Protein AF-A0A1Y3BPS5-F1 (afdb_monomer_lite)

Radius of gyration: 13.09 Å; chains: 1; bounding box: 34×23×35 Å

pLDDT: mean 89.57, std 7.43, range [65.38, 96.81]

Foldseek 3Di:
DPDPDPDDDDFAQAQDDPVCNVVNLVNLLVSLVVVVVVCVVVVPPDDDDDQSQDVVSVRDSVSRVVSND

InterPro domains:
  IPR002589 Macro domain [PF01661] (1-61)
  IPR043472 Macro domain-like [G3DSA:3.40.220.10] (1-69)
  IPR043472 Macro domain-like [SSF52949] (3-52)

Organism: Euroglyphus maynei (NCBI:txid6958)

Structure (mmCIF, N/CA/C/O backbone):
data_AF-A0A1Y3BPS5-F1
#
_entry.id   AF-A0A1Y3BPS5-F1
#
loop_
_atom_site.group_PDB
_atom_site.id
_atom_site.type_symbol
_atom_site.label_atom_id
_atom_site.label_alt_id
_atom_site.label_comp_id
_atom_site.label_asym_id
_atom_site.label_entity_id
_atom_site.label_seq_id
_atom_site.pdbx_PDB_ins_code
_atom_site.Cartn_x
_atom_site.Cartn_y
_atom_site.Cartn_z
_atom_site.occupancy
_atom_site.B_iso_or_equiv
_atom_site.auth_seq_id
_atom_site.auth_comp_id
_atom_site.auth_asym_id
_atom_site.auth_atom_id
_atom_site.pdbx_PDB_model_num
ATOM 1 N N . TYR A 1 1 ? -21.302 5.962 3.875 1.00 67.94 1 TYR A N 1
ATOM 2 C CA . TYR A 1 1 ? -20.825 4.581 3.664 1.00 67.94 1 TYR A CA 1
ATOM 3 C C . TYR A 1 1 ? -21.385 3.694 4.764 1.00 67.94 1 TYR A C 1
ATOM 5 O O . TYR A 1 1 ? -21.371 4.123 5.908 1.00 67.94 1 TYR A O 1
ATOM 13 N N . SER A 1 2 ? -21.904 2.507 4.430 1.00 85.38 2 SER A N 1
ATOM 14 C CA . SER A 1 2 ? -22.314 1.492 5.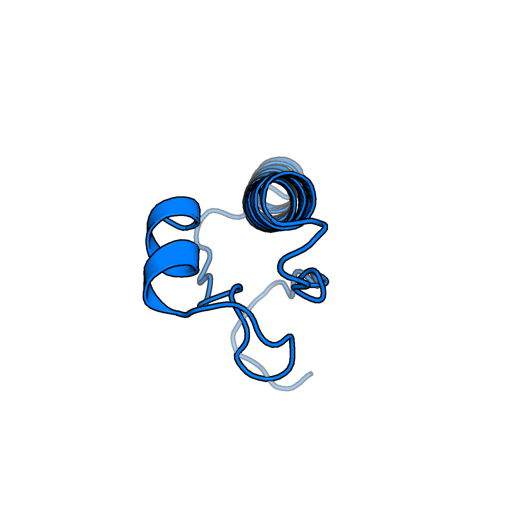416 1.00 85.38 2 SER A CA 1
ATOM 15 C C . SER A 1 2 ? -21.187 0.467 5.555 1.00 85.38 2 SER A C 1
ATOM 17 O O . SER A 1 2 ? -21.212 -0.590 4.933 1.00 85.38 2 SER A O 1
ATOM 19 N N . ILE A 1 3 ? -20.126 0.842 6.270 1.00 90.75 3 ILE A N 1
ATOM 20 C CA . ILE A 1 3 ? -18.969 -0.023 6.533 1.00 90.75 3 ILE A CA 1
ATOM 21 C C . ILE A 1 3 ? -18.593 0.062 8.012 1.00 90.75 3 ILE A C 1
ATOM 23 O O . ILE A 1 3 ? -18.833 1.082 8.651 1.00 90.75 3 ILE A O 1
ATOM 27 N N . ALA A 1 4 ? -17.980 -0.997 8.541 1.00 91.62 4 ALA A N 1
ATOM 28 C CA . ALA A 1 4 ? -17.567 -1.065 9.945 1.00 91.62 4 ALA A CA 1
ATOM 29 C C . ALA A 1 4 ? -16.287 -0.265 10.261 1.00 91.62 4 ALA A C 1
ATOM 31 O O . ALA A 1 4 ? -15.952 -0.073 11.428 1.00 91.62 4 ALA A O 1
ATOM 32 N N . ALA A 1 5 ? -15.544 0.178 9.241 1.00 91.88 5 ALA A N 1
ATOM 33 C CA . ALA A 1 5 ? -14.312 0.932 9.432 1.00 91.88 5 ALA A CA 1
ATOM 34 C C . ALA A 1 5 ? -14.600 2.400 9.785 1.00 91.88 5 ALA A C 1
ATOM 36 O O . ALA A 1 5 ? -15.421 3.051 9.142 1.00 91.88 5 ALA A O 1
ATOM 37 N N . ASN A 1 6 ? -13.861 2.934 10.761 1.00 92.19 6 ASN A N 1
ATOM 38 C CA . ASN A 1 6 ? -13.969 4.339 11.176 1.00 92.19 6 ASN A CA 1
ATOM 39 C C . ASN A 1 6 ? -13.398 5.316 10.134 1.00 92.19 6 ASN A C 1
ATOM 41 O O . ASN A 1 6 ? -13.801 6.475 10.089 1.00 92.19 6 ASN A O 1
ATOM 45 N N . TYR A 1 7 ? -12.452 4.851 9.311 1.00 92.81 7 TYR A N 1
ATOM 46 C CA . TYR A 1 7 ? -11.750 5.653 8.312 1.00 92.81 7 TYR A CA 1
ATOM 47 C C . TYR A 1 7 ? -11.587 4.871 7.010 1.00 92.81 7 TYR A C 1
ATOM 49 O O . TYR A 1 7 ? -11.394 3.655 7.027 1.00 92.81 7 TYR A O 1
ATOM 57 N N . ILE A 1 8 ? -11.614 5.594 5.889 1.00 93.44 8 ILE A N 1
ATOM 58 C CA . ILE A 1 8 ? -11.258 5.087 4.562 1.00 93.44 8 ILE A CA 1
ATOM 59 C C . ILE A 1 8 ? -10.080 5.922 4.072 1.00 93.44 8 ILE A C 1
ATOM 61 O O . ILE A 1 8 ? -10.211 7.133 3.900 1.00 93.44 8 ILE A O 1
ATOM 65 N N . ILE A 1 9 ? -8.931 5.283 3.860 1.00 93.88 9 ILE A N 1
ATOM 66 C CA . ILE A 1 9 ? -7.772 5.927 3.239 1.00 93.88 9 ILE A CA 1
ATOM 67 C C . ILE A 1 9 ? -7.787 5.559 1.760 1.00 93.88 9 ILE A C 1
ATOM 69 O O . ILE A 1 9 ? -7.665 4.388 1.404 1.00 93.88 9 ILE A O 1
ATOM 73 N N . HIS A 1 10 ? -7.943 6.561 0.900 1.00 93.25 10 HIS A N 1
ATOM 74 C CA . HIS A 1 10 ? -7.839 6.383 -0.542 1.00 93.25 10 HIS A CA 1
ATOM 75 C C . HIS A 1 10 ? -6.383 6.550 -0.979 1.00 93.25 10 HIS A C 1
ATOM 77 O O . HIS A 1 10 ? -5.725 7.523 -0.621 1.00 93.25 10 HIS A O 1
ATOM 83 N N . THR A 1 11 ? -5.895 5.608 -1.777 1.00 93.62 11 THR A N 1
ATOM 84 C CA . THR A 1 11 ? -4.584 5.669 -2.427 1.00 93.62 11 THR A CA 1
ATOM 85 C C . THR A 1 11 ? -4.740 5.240 -3.881 1.00 93.62 11 THR A C 1
ATOM 87 O O . THR A 1 11 ? -5.648 4.474 -4.206 1.00 93.62 11 THR A O 1
ATOM 90 N N . ALA A 1 12 ? -3.894 5.764 -4.762 1.00 91.44 12 ALA A N 1
ATOM 91 C CA . ALA A 1 12 ? -3.921 5.455 -6.184 1.00 91.44 12 ALA A CA 1
ATOM 92 C C . ALA A 1 12 ? -2.667 4.665 -6.547 1.00 91.44 12 ALA A C 1
ATOM 94 O O . ALA A 1 12 ? -1.559 5.193 -6.474 1.00 91.44 12 ALA A O 1
ATOM 95 N N . SER A 1 13 ? -2.846 3.407 -6.935 1.00 90.50 13 SER A N 1
ATOM 96 C CA . SER A 1 13 ? -1.741 2.560 -7.370 1.00 90.50 13 SER A CA 1
ATOM 97 C C . SER A 1 13 ? -1.176 3.038 -8.715 1.00 90.50 13 SER A C 1
ATOM 99 O O . SER A 1 13 ? -1.939 3.473 -9.579 1.00 90.50 13 SER A O 1
ATOM 101 N N . PRO A 1 14 ? 0.139 2.935 -8.956 1.00 92.75 14 PRO A N 1
ATOM 102 C CA . PRO A 1 14 ? 0.729 3.338 -10.229 1.00 92.75 14 PRO A CA 1
ATOM 103 C C . PRO A 1 14 ? 0.341 2.382 -11.362 1.00 92.75 14 PRO A C 1
ATOM 105 O O . PRO A 1 14 ? 0.243 1.175 -11.153 1.00 92.75 14 PRO A O 1
ATOM 108 N N . HIS A 1 15 ? 0.189 2.910 -12.580 1.00 92.44 15 HIS A N 1
ATOM 109 C CA . HIS A 1 15 ? 0.107 2.089 -13.790 1.00 92.44 15 HIS A CA 1
ATOM 110 C C . HIS A 1 15 ? 1.501 1.602 -14.188 1.00 92.44 15 HIS A C 1
ATOM 112 O O . HIS A 1 15 ? 2.352 2.400 -14.594 1.00 92.44 15 HIS A O 1
ATOM 118 N N . TYR A 1 16 ? 1.717 0.293 -14.118 1.00 91.69 16 TYR A N 1
ATOM 119 C CA . TYR A 1 16 ? 2.986 -0.324 -14.460 1.00 91.69 16 TYR A CA 1
ATOM 120 C C . TYR A 1 16 ? 3.231 -0.294 -15.971 1.00 91.69 16 TYR A C 1
ATOM 122 O O . TYR A 1 16 ? 2.366 -0.609 -16.794 1.00 91.69 16 TYR A O 1
ATOM 130 N N . LYS A 1 17 ? 4.458 0.071 -16.339 1.00 91.00 17 LYS A N 1
ATOM 131 C CA . LYS A 1 17 ? 5.002 -0.066 -17.693 1.00 91.00 17 LYS A CA 1
ATOM 132 C C . LYS A 1 17 ? 6.438 -0.549 -17.554 1.00 91.00 17 LYS A C 1
ATOM 134 O O . LYS A 1 17 ? 7.198 0.089 -16.833 1.00 91.00 17 LYS A O 1
ATOM 139 N N . CYS A 1 18 ? 6.847 -1.579 -18.300 1.00 89.75 18 CYS A N 1
ATOM 140 C CA . CYS A 1 18 ? 8.210 -2.129 -18.216 1.00 89.75 18 CYS A CA 1
ATOM 141 C C . CYS A 1 18 ? 9.305 -1.058 -18.375 1.00 89.75 18 CYS A C 1
ATOM 143 O O . CYS A 1 18 ? 10.284 -1.058 -17.640 1.00 89.75 18 CYS A O 1
ATOM 145 N N . LYS A 1 19 ? 9.104 -0.077 -19.270 1.00 93.56 19 LYS A N 1
ATOM 146 C CA . LYS A 1 19 ? 10.034 1.055 -19.457 1.00 93.56 19 LYS A CA 1
ATOM 147 C C . LYS A 1 19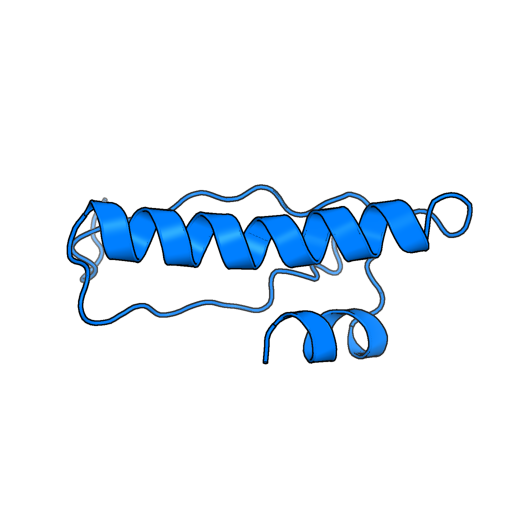 ? 10.190 1.979 -18.237 1.00 93.56 19 LYS A C 1
ATOM 149 O O . LYS A 1 19 ? 11.104 2.792 -18.211 1.00 93.56 19 LYS A O 1
ATOM 154 N N . TYR A 1 20 ? 9.287 1.891 -17.264 1.00 92.94 20 TYR A N 1
ATOM 155 C CA . TYR A 1 20 ? 9.253 2.695 -16.042 1.00 92.94 20 TYR A CA 1
ATOM 156 C C . TYR A 1 20 ? 9.224 1.806 -14.793 1.00 92.94 20 TYR A C 1
ATOM 158 O O . TYR A 1 20 ? 8.578 2.165 -13.810 1.00 92.94 20 TYR A O 1
ATOM 166 N N . HIS A 1 21 ? 9.899 0.654 -14.830 1.00 90.06 21 HIS A N 1
ATOM 167 C CA . HIS A 1 21 ? 9.926 -0.319 -13.734 1.00 90.06 21 HIS A CA 1
ATOM 168 C C . HIS A 1 21 ? 10.233 0.329 -12.378 1.00 90.06 21 HIS A C 1
ATOM 170 O O . HIS A 1 21 ? 9.363 0.401 -11.515 1.00 90.06 21 HIS A O 1
ATOM 176 N N . THR A 1 22 ? 11.420 0.925 -12.243 1.00 92.50 22 THR A N 1
ATOM 177 C CA . THR A 1 22 ? 11.896 1.549 -10.998 1.00 92.50 22 THR A CA 1
ATOM 178 C C . THR A 1 22 ? 10.988 2.676 -10.511 1.00 92.50 22 THR A C 1
ATOM 180 O O . THR A 1 22 ? 10.757 2.830 -9.313 1.00 92.50 22 THR A O 1
ATOM 183 N N . ALA A 1 23 ? 10.432 3.466 -11.435 1.00 93.56 23 ALA A N 1
ATOM 184 C CA . ALA A 1 23 ? 9.487 4.522 -11.086 1.00 93.56 23 ALA A CA 1
ATOM 185 C C . ALA A 1 23 ? 8.154 3.940 -10.588 1.00 93.56 23 ALA A C 1
ATOM 187 O O . ALA A 1 23 ? 7.556 4.490 -9.668 1.00 93.56 23 ALA A O 1
ATOM 188 N N . SER A 1 24 ? 7.712 2.817 -11.160 1.00 92.94 24 SER A N 1
ATOM 189 C CA . SER A 1 24 ? 6.498 2.111 -10.745 1.00 92.94 24 SER A CA 1
ATOM 190 C C . SER A 1 24 ? 6.681 1.445 -9.378 1.00 92.94 24 SER A C 1
ATOM 192 O O . SER A 1 24 ? 5.780 1.525 -8.553 1.00 92.94 24 SER A O 1
ATOM 194 N N . GLU A 1 25 ? 7.843 0.846 -9.102 1.00 91.94 25 GLU A N 1
ATOM 195 C CA . GLU A 1 25 ? 8.221 0.342 -7.768 1.00 91.94 25 GLU A CA 1
ATOM 196 C C . GLU A 1 25 ? 8.251 1.456 -6.730 1.00 91.94 25 GLU A C 1
ATOM 198 O O . GLU A 1 25 ? 7.581 1.364 -5.706 1.00 91.94 25 GLU A O 1
ATOM 203 N N . THR A 1 26 ? 8.954 2.549 -7.025 1.00 93.75 26 THR A N 1
ATOM 204 C CA . THR A 1 26 ? 9.051 3.693 -6.109 1.00 93.75 26 THR A CA 1
ATOM 205 C C . THR A 1 26 ? 7.674 4.293 -5.832 1.00 93.75 26 THR A C 1
ATOM 207 O O . THR A 1 26 ? 7.344 4.604 -4.690 1.00 93.75 26 THR A O 1
ATOM 210 N N . ALA A 1 27 ? 6.839 4.437 -6.865 1.00 94.31 27 ALA A N 1
ATOM 211 C CA . ALA A 1 27 ? 5.478 4.928 -6.706 1.00 94.31 27 ALA A CA 1
ATOM 212 C C . ALA A 1 27 ? 4.627 3.979 -5.852 1.00 94.31 27 ALA A C 1
ATOM 214 O O . ALA A 1 27 ? 3.941 4.449 -4.950 1.00 94.31 27 ALA A O 1
ATOM 215 N N . LEU A 1 28 ? 4.707 2.664 -6.083 1.00 93.50 28 LEU A N 1
ATOM 216 C CA . LEU A 1 28 ? 3.952 1.673 -5.315 1.00 93.50 28 LEU A CA 1
ATOM 217 C C . LEU A 1 28 ? 4.385 1.655 -3.842 1.00 93.50 28 LEU A C 1
ATOM 219 O O . LEU A 1 28 ? 3.535 1.670 -2.953 1.00 93.50 28 LEU A O 1
ATOM 223 N N . PHE A 1 29 ? 5.690 1.706 -3.579 1.00 93.88 29 PHE A N 1
ATOM 224 C CA . PHE A 1 29 ? 6.241 1.839 -2.231 1.00 93.88 29 PHE A CA 1
ATOM 225 C C . PHE A 1 29 ? 5.735 3.109 -1.532 1.00 93.88 29 PHE A C 1
ATOM 227 O O . PHE A 1 29 ? 5.266 3.066 -0.393 1.00 93.88 29 PHE A O 1
ATOM 234 N N . ASN A 1 30 ? 5.737 4.242 -2.239 1.00 95.00 30 ASN A N 1
ATOM 235 C CA . ASN A 1 30 ? 5.212 5.498 -1.710 1.00 95.00 30 ASN A CA 1
ATOM 236 C C . ASN A 1 30 ? 3.704 5.431 -1.419 1.00 95.00 30 ASN A C 1
ATOM 238 O O . ASN A 1 30 ? 3.259 6.032 -0.444 1.00 95.00 30 ASN A O 1
ATOM 242 N N . CYS A 1 31 ? 2.913 4.682 -2.197 1.00 94.12 31 CYS A N 1
ATOM 243 C CA . CYS A 1 31 ? 1.494 4.459 -1.898 1.00 94.12 31 CYS A CA 1
ATOM 244 C C . CYS A 1 31 ? 1.305 3.800 -0.523 1.00 94.12 31 CYS A C 1
ATOM 246 O O . CYS A 1 31 ? 0.465 4.263 0.250 1.00 94.12 31 CYS A O 1
ATOM 248 N N . TYR A 1 32 ? 2.094 2.770 -0.196 1.00 94.75 32 TYR A N 1
ATOM 249 C CA . TYR A 1 32 ? 2.066 2.133 1.126 1.00 94.75 32 TYR A CA 1
ATOM 250 C C . TYR A 1 32 ? 2.537 3.088 2.227 1.00 94.75 32 TYR A C 1
ATOM 252 O O . TYR A 1 32 ? 1.854 3.250 3.242 1.00 94.75 32 TYR A O 1
ATOM 260 N N . LEU A 1 33 ? 3.662 3.781 2.016 1.00 94.75 33 LEU A N 1
ATOM 261 C CA . LEU A 1 33 ? 4.185 4.736 2.994 1.00 94.75 33 LEU A CA 1
ATOM 262 C C . LEU A 1 33 ? 3.195 5.859 3.302 1.00 94.75 33 LEU A C 1
ATOM 264 O O . LEU A 1 33 ? 2.983 6.175 4.471 1.00 94.75 33 LEU A O 1
ATOM 268 N N . HIS A 1 34 ? 2.565 6.450 2.289 1.00 95.75 34 HIS A N 1
ATOM 269 C CA . HIS A 1 34 ? 1.588 7.519 2.485 1.00 95.75 34 HIS A CA 1
ATOM 270 C C . HIS A 1 34 ? 0.359 7.036 3.260 1.00 95.75 34 HIS A C 1
ATOM 272 O O . HIS A 1 34 ? -0.143 7.762 4.117 1.00 95.75 34 HIS A O 1
ATOM 278 N N . VAL A 1 35 ? -0.096 5.802 3.024 1.00 95.94 35 VAL A N 1
ATOM 279 C CA . VAL A 1 35 ? -1.189 5.193 3.797 1.00 95.94 35 VAL A CA 1
ATOM 280 C C . VAL A 1 35 ? -0.803 5.061 5.275 1.00 95.94 35 VAL A C 1
ATOM 282 O O . VAL A 1 35 ? -1.579 5.446 6.152 1.00 95.94 35 VAL A O 1
ATOM 285 N N . LEU A 1 36 ? 0.409 4.586 5.571 1.00 95.19 36 LEU A N 1
ATOM 286 C CA . LEU A 1 36 ? 0.905 4.456 6.947 1.00 95.19 36 LEU A CA 1
ATOM 287 C C . LEU A 1 36 ? 1.129 5.816 7.620 1.00 95.19 36 LEU A C 1
ATOM 289 O O . LEU A 1 36 ? 0.810 5.995 8.797 1.00 95.19 36 LEU A O 1
ATOM 293 N N . GLN A 1 37 ? 1.638 6.800 6.880 1.00 96.31 37 GLN A N 1
ATOM 294 C CA . GLN A 1 37 ? 1.797 8.172 7.363 1.00 96.31 37 GLN A CA 1
ATOM 295 C C . GLN A 1 37 ? 0.445 8.811 7.679 1.00 96.31 37 GLN A C 1
ATOM 297 O O . GLN A 1 37 ? 0.307 9.434 8.732 1.00 96.31 37 GLN A O 1
ATOM 302 N N . ALA A 1 38 ? -0.564 8.614 6.826 1.00 96.06 38 ALA A N 1
ATOM 303 C CA . ALA A 1 38 ? -1.926 9.064 7.085 1.00 96.06 38 ALA A CA 1
ATOM 304 C C . ALA A 1 38 ? -2.501 8.380 8.333 1.00 96.06 38 ALA A C 1
ATOM 306 O O . ALA A 1 38 ? -3.031 9.055 9.215 1.00 96.06 38 ALA A O 1
ATOM 307 N N . ALA A 1 39 ? -2.323 7.064 8.471 1.00 96.19 39 ALA A N 1
ATOM 308 C CA . ALA A 1 39 ? -2.750 6.334 9.661 1.00 96.19 39 ALA A CA 1
ATOM 309 C C . ALA A 1 39 ? -2.103 6.885 10.939 1.00 96.19 39 ALA A C 1
ATOM 311 O O . ALA A 1 39 ? -2.798 7.132 11.925 1.00 96.19 39 ALA A O 1
ATOM 312 N N . LYS A 1 40 ? -0.797 7.174 10.903 1.00 96.81 40 LYS A N 1
ATOM 313 C CA . LYS A 1 40 ? -0.082 7.812 12.014 1.00 96.81 40 LYS A CA 1
ATOM 314 C C . LYS A 1 40 ? -0.611 9.218 12.308 1.00 96.81 40 LYS A C 1
ATOM 316 O O . LYS A 1 40 ? -0.833 9.543 13.469 1.00 96.81 40 LYS A O 1
ATOM 321 N N . HIS A 1 41 ? -0.831 10.035 11.279 1.00 96.81 41 HIS A N 1
ATOM 322 C CA . HIS A 1 41 ? -1.326 11.406 11.422 1.00 96.81 41 HIS A CA 1
ATOM 323 C C . HIS A 1 41 ? -2.706 11.457 12.096 1.00 96.81 41 HIS A C 1
ATOM 325 O O . HIS A 1 41 ? -2.933 12.277 12.982 1.00 96.81 41 HIS A O 1
ATOM 331 N N . TYR A 1 42 ? -3.600 10.531 11.739 1.00 95.69 42 TYR A N 1
ATOM 332 C CA . TYR A 1 42 ? -4.942 10.427 12.318 1.00 95.69 42 TYR A CA 1
ATOM 333 C C . TYR A 1 42 ? -5.025 9.516 13.556 1.00 95.69 42 TYR A C 1
ATOM 335 O O . TYR A 1 42 ? -6.123 9.239 14.031 1.00 95.69 42 TYR A O 1
ATOM 343 N N . ASN A 1 43 ? -3.891 9.062 14.109 1.00 95.69 43 ASN A N 1
ATOM 344 C CA . ASN A 1 43 ? -3.829 8.145 15.259 1.00 95.69 43 ASN A CA 1
ATOM 345 C C . ASN A 1 43 ? -4.668 6.859 15.080 1.00 95.69 43 ASN A C 1
ATOM 347 O O . ASN A 1 43 ? -5.265 6.335 16.026 1.00 95.69 43 ASN A O 1
ATOM 351 N N . ILE A 1 44 ? -4.711 6.329 13.858 1.00 96.56 44 ILE A N 1
ATOM 352 C CA . ILE A 1 44 ? -5.374 5.066 13.536 1.00 96.56 44 ILE A CA 1
ATOM 353 C C . ILE A 1 44 ? -4.523 3.919 14.090 1.00 96.56 44 ILE A C 1
ATOM 355 O O . ILE A 1 44 ? -3.379 3.725 13.689 1.00 96.56 44 ILE A O 1
ATOM 359 N N . ARG A 1 45 ? -5.092 3.152 15.026 1.00 94.88 45 ARG A N 1
ATOM 360 C CA . ARG A 1 45 ? -4.394 2.047 15.713 1.00 94.88 45 ARG A CA 1
ATOM 361 C C . ARG A 1 45 ? -4.420 0.730 14.947 1.00 94.88 45 ARG A C 1
ATOM 363 O O . ARG A 1 45 ? -3.520 -0.084 15.109 1.00 94.88 45 ARG A O 1
ATOM 370 N N . THR A 1 46 ? -5.463 0.509 14.156 1.00 94.62 46 THR A N 1
ATOM 371 C CA . THR A 1 46 ? -5.656 -0.711 13.373 1.00 94.62 46 THR A CA 1
ATOM 372 C C . THR A 1 46 ? -6.010 -0.335 11.948 1.00 94.62 46 THR A C 1
ATOM 374 O O . THR A 1 46 ? -6.870 0.510 11.704 1.00 94.62 46 THR A O 1
ATOM 377 N N . LEU A 1 47 ? -5.322 -0.957 11.000 1.00 94.50 47 LEU A N 1
ATOM 378 C CA . LEU A 1 47 ? -5.465 -0.678 9.584 1.00 94.50 47 LEU A CA 1
ATOM 379 C C . LEU A 1 47 ? -5.406 -2.000 8.821 1.00 94.50 47 LEU A C 1
ATOM 381 O O . LEU A 1 47 ? -4.516 -2.810 9.060 1.00 94.50 47 LEU A O 1
ATOM 385 N N . ALA A 1 48 ? -6.348 -2.199 7.904 1.00 93.25 48 ALA A N 1
ATOM 386 C CA . ALA A 1 48 ? -6.288 -3.270 6.923 1.00 93.25 48 ALA A CA 1
ATOM 387 C C . ALA A 1 48 ? -5.812 -2.675 5.594 1.00 93.25 48 ALA A C 1
ATOM 389 O O . ALA A 1 48 ? -6.452 -1.764 5.068 1.00 93.25 48 ALA A O 1
ATOM 390 N N . ILE A 1 49 ? -4.694 -3.176 5.068 1.00 91.25 49 ILE A N 1
ATOM 391 C CA . ILE A 1 49 ? -4.159 -2.787 3.761 1.00 91.25 49 ILE A CA 1
ATOM 392 C C . ILE A 1 49 ? -4.260 -4.005 2.840 1.00 91.25 49 ILE A C 1
ATOM 394 O O . ILE A 1 49 ? -3.785 -5.084 3.184 1.00 91.25 49 ILE A O 1
ATOM 398 N N . GLY A 1 50 ? -4.929 -3.843 1.698 1.00 88.75 50 GLY A N 1
ATOM 399 C CA . GLY A 1 50 ? -4.970 -4.862 0.648 1.00 88.75 50 GLY A CA 1
ATOM 400 C C . GLY A 1 50 ? -3.751 -4.785 -0.272 1.00 88.75 50 GLY A C 1
ATOM 401 O O . GLY A 1 50 ? -2.928 -3.881 -0.157 1.00 88.75 50 GLY A O 1
ATOM 402 N N . ASN A 1 51 ? -3.661 -5.703 -1.234 1.00 89.31 51 ASN A N 1
ATOM 403 C CA . ASN A 1 51 ? -2.624 -5.627 -2.258 1.00 89.31 51 ASN A CA 1
ATOM 404 C C . ASN A 1 51 ? -2.827 -4.378 -3.140 1.00 89.31 51 ASN A C 1
ATOM 406 O O . ASN A 1 51 ? -3.792 -4.309 -3.902 1.00 89.31 51 ASN A O 1
ATOM 410 N N . LEU A 1 52 ? -1.912 -3.408 -3.053 1.00 89.88 52 LEU A N 1
ATOM 411 C CA . LEU A 1 52 ? -1.921 -2.207 -3.894 1.00 89.88 52 LEU A CA 1
ATOM 412 C C . LEU A 1 52 ? -1.297 -2.455 -5.277 1.00 89.88 52 LEU A C 1
ATOM 414 O O . LEU A 1 52 ? -1.468 -1.628 -6.172 1.00 89.88 52 LEU A O 1
ATOM 418 N N . ALA A 1 53 ? -0.608 -3.578 -5.498 1.00 88.50 53 ALA A N 1
ATOM 419 C CA . ALA A 1 53 ? -0.125 -3.984 -6.817 1.00 88.50 53 ALA A CA 1
ATOM 420 C C . ALA A 1 53 ? -1.278 -4.585 -7.636 1.00 88.50 53 ALA A C 1
ATOM 422 O O . ALA A 1 53 ? -1.427 -5.801 -7.766 1.00 88.50 53 ALA A O 1
ATOM 423 N N . LEU A 1 54 ? -2.146 -3.710 -8.141 1.00 86.12 54 LEU A N 1
ATOM 424 C CA . LEU A 1 54 ? -3.366 -4.105 -8.835 1.00 86.12 54 LEU A CA 1
ATOM 425 C C . LEU A 1 54 ? -3.065 -4.693 -10.220 1.00 86.12 54 LEU A C 1
ATOM 427 O O . LEU A 1 54 ? -2.341 -4.101 -11.025 1.00 86.1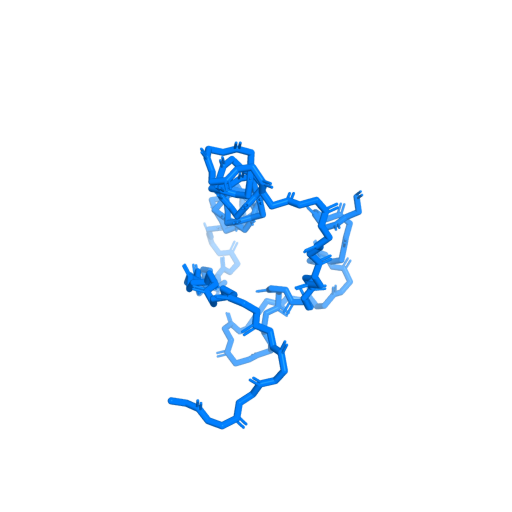2 54 LEU A O 1
ATOM 431 N N . LYS A 1 55 ? -3.728 -5.812 -10.543 1.00 84.12 55 LYS A N 1
ATOM 432 C CA . LYS A 1 55 ? -3.692 -6.422 -11.886 1.00 84.12 55 LYS A CA 1
ATOM 433 C C . LYS A 1 55 ? -4.231 -5.485 -12.961 1.00 84.12 55 LYS A C 1
ATOM 435 O O . LYS A 1 55 ? -3.685 -5.440 -14.056 1.00 84.12 55 LYS A O 1
ATOM 440 N N . GLU A 1 56 ? -5.248 -4.691 -12.631 1.00 86.12 56 GLU A N 1
ATOM 441 C CA . GLU A 1 56 ? -5.830 -3.679 -13.525 1.00 86.12 56 GLU A CA 1
ATOM 442 C C . GLU A 1 56 ? -4.808 -2.619 -13.956 1.00 86.12 56 GLU A C 1
ATOM 444 O O . GLU A 1 56 ? -4.930 -2.000 -15.012 1.00 86.12 56 GLU A O 1
ATOM 449 N N . HIS A 1 57 ? -3.762 -2.424 -13.153 1.00 87.12 57 H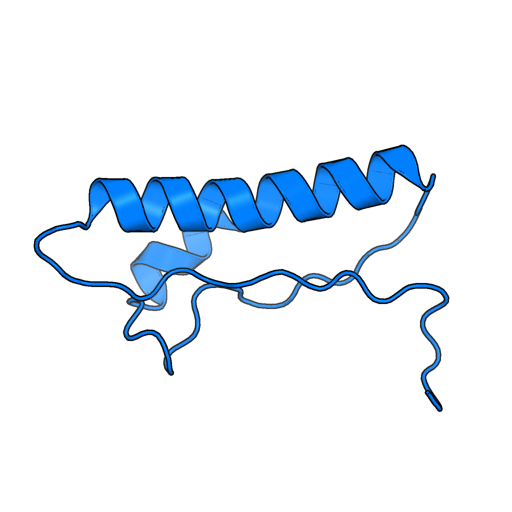IS A N 1
ATOM 450 C CA . HIS A 1 57 ? -2.674 -1.499 -13.435 1.00 87.12 57 HIS A CA 1
ATOM 451 C C . HIS A 1 57 ? -1.466 -2.186 -14.086 1.00 87.12 57 HIS A C 1
ATOM 453 O O . HIS A 1 57 ? -0.414 -1.563 -14.218 1.00 87.12 57 HIS A O 1
ATOM 459 N N . ASN A 1 58 ? -1.621 -3.438 -14.529 1.00 87.19 58 ASN A N 1
ATOM 460 C CA . ASN A 1 58 ? -0.586 -4.283 -15.129 1.00 87.19 58 ASN A CA 1
ATOM 461 C C . ASN A 1 58 ? 0.626 -4.531 -14.221 1.00 87.19 58 ASN A C 1
ATOM 463 O O . ASN A 1 58 ? 1.706 -4.836 -14.724 1.00 87.19 58 ASN A O 1
ATOM 467 N N . TYR A 1 59 ? 0.475 -4.373 -12.903 1.00 85.88 59 TYR A N 1
ATOM 468 C CA . TYR A 1 59 ? 1.581 -4.593 -11.980 1.00 85.88 59 TYR A CA 1
ATOM 469 C C . TYR A 1 59 ? 1.788 -6.105 -11.769 1.00 85.88 59 TYR A C 1
ATOM 471 O O . TYR A 1 59 ? 0.825 -6.795 -11.417 1.00 85.88 59 TYR A O 1
ATOM 479 N N . PRO A 1 60 ? 3.001 -6.647 -11.987 1.00 83.88 60 PRO A N 1
ATOM 480 C CA . PRO A 1 60 ? 3.281 -8.056 -11.729 1.00 83.88 60 PRO A CA 1
ATOM 481 C C . PRO A 1 60 ? 3.111 -8.381 -10.238 1.00 83.88 60 PRO A C 1
ATOM 483 O O . PRO A 1 60 ? 3.748 -7.777 -9.383 1.00 83.88 60 PRO A O 1
ATOM 486 N N . GLU A 1 61 ? 2.232 -9.336 -9.921 1.00 72.31 61 GLU A N 1
ATOM 487 C CA . GLU A 1 61 ? 1.817 -9.629 -8.539 1.00 72.31 61 GLU A CA 1
ATOM 488 C C . GLU A 1 61 ? 3.010 -10.007 -7.641 1.00 72.31 61 GLU A C 1
ATOM 490 O O . GLU A 1 61 ? 3.160 -9.455 -6.555 1.00 72.31 61 GLU A O 1
ATOM 495 N N . LEU A 1 62 ? 3.906 -10.869 -8.132 1.00 77.00 62 LEU A N 1
ATOM 496 C CA . LEU A 1 62 ? 5.114 -11.308 -7.420 1.00 77.00 62 LEU A CA 1
ATOM 497 C C . LEU A 1 62 ? 6.079 -10.154 -7.101 1.00 77.00 62 LEU A C 1
ATOM 499 O O . LEU A 1 62 ? 6.586 -10.070 -5.982 1.00 77.00 62 LEU A O 1
ATOM 503 N N . ASP A 1 63 ? 6.280 -9.234 -8.044 1.00 75.19 63 ASP A N 1
ATOM 504 C CA . ASP A 1 63 ? 7.160 -8.077 -7.846 1.00 75.19 63 ASP A CA 1
ATOM 505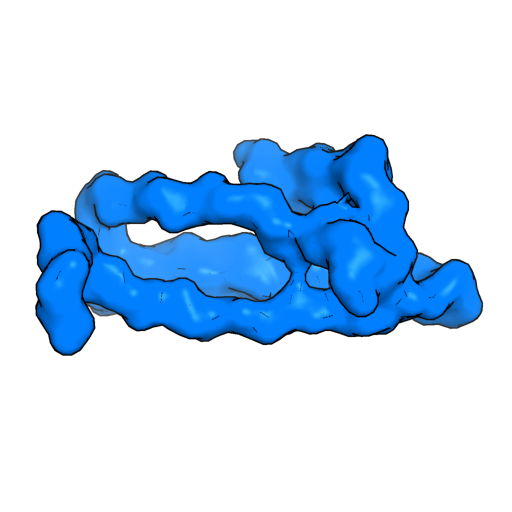 C C . ASP A 1 63 ? 6.476 -6.989 -7.003 1.00 75.19 63 ASP A C 1
ATOM 507 O O . ASP A 1 63 ? 7.127 -6.130 -6.432 1.00 75.19 63 ASP A O 1
ATOM 511 N N . GLY A 1 64 ? 5.150 -6.988 -6.892 1.00 72.19 64 GLY A N 1
ATOM 512 C CA . GLY A 1 64 ? 4.429 -6.005 -6.083 1.00 72.19 64 GLY A CA 1
ATOM 513 C C . GLY A 1 64 ? 4.319 -6.373 -4.604 1.00 72.19 64 GLY A C 1
ATOM 514 O O . GLY A 1 64 ? 4.292 -5.487 -3.750 1.00 72.19 64 GLY A O 1
ATOM 515 N N . ILE A 1 65 ? 4.253 -7.673 -4.292 1.00 76.75 65 ILE A N 1
ATOM 516 C CA . ILE A 1 65 ? 4.010 -8.173 -2.928 1.00 76.75 65 ILE A CA 1
ATOM 517 C C . ILE A 1 65 ? 5.124 -7.756 -1.969 1.00 76.75 65 ILE A C 1
ATOM 519 O O . ILE A 1 65 ? 4.834 -7.319 -0.859 1.00 76.75 65 ILE A O 1
ATOM 523 N N . HIS A 1 66 ? 6.387 -7.849 -2.391 1.00 81.38 66 HIS A N 1
ATOM 524 C CA . HIS A 1 66 ? 7.521 -7.566 -1.508 1.00 81.38 66 HIS A CA 1
ATOM 525 C C . HIS A 1 66 ? 7.611 -6.093 -1.079 1.00 81.38 66 HIS A C 1
ATOM 527 O O . HIS A 1 66 ? 8.230 -5.797 -0.064 1.00 81.38 66 HIS A O 1
ATOM 533 N N . LEU A 1 67 ? 6.980 -5.177 -1.821 1.00 80.75 67 LEU A N 1
ATOM 534 C CA . LEU A 1 67 ? 6.931 -3.749 -1.490 1.00 80.75 67 LEU A CA 1
ATOM 535 C C . LEU A 1 67 ? 5.872 -3.412 -0.428 1.00 80.75 67 LEU A C 1
ATOM 537 O O . LEU A 1 67 ? 5.881 -2.301 0.099 1.00 80.75 67 LEU A O 1
ATOM 541 N N . GLY A 1 68 ? 4.946 -4.336 -0.151 1.00 69.00 68 GLY A N 1
ATOM 542 C CA . GLY A 1 68 ? 3.855 -4.165 0.813 1.00 69.00 68 GLY A CA 1
ATOM 543 C C . GLY A 1 68 ? 4.025 -4.925 2.134 1.00 69.00 68 GLY A C 1
ATOM 544 O O . GLY A 1 68 ? 3.092 -4.904 2.936 1.00 69.00 68 GLY A O 1
ATOM 545 N N . ILE A 1 69 ? 5.158 -5.611 2.340 1.00 65.38 69 ILE A N 1
ATOM 546 C CA . ILE A 1 69 ? 5.520 -6.333 3.579 1.00 65.38 69 ILE A CA 1
ATOM 547 C C . ILE A 1 69 ? 6.366 -5.418 4.465 1.00 65.38 69 ILE A C 1
ATOM 549 O O . ILE A 1 69 ? 6.076 -5.360 5.681 1.00 65.38 69 ILE A O 1
#

Secondary structure (DSSP, 8-state):
---S-S-----------GGGHHHHHHHHHHHHHHHHHHHHHTT---------S-GGGT--HH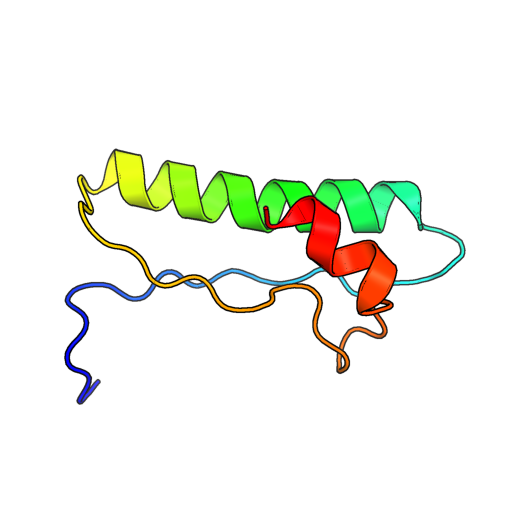HHHGGG-

Sequence (69 aa):
YSIAANYIIHTASPHYKCKYHTASETALFNCYLHVLQAAKHYNIRTLAIGNLALKEHNYPELDGIHLGI